Protein AF-A0A7S4D0L3-F1 (afdb_monomer_lite)

Sequence (117 aa):
CRHASVTFDAVLGLSLPIPYTKQGPVQLRDCMDLFTAEERLDNENSWHCDKCKEKTPTTKRINLFRLPECLIVHLKRFKYNAYGTITSKLETVVEFPVEGWDLRPWLPRAIARDYDR

InterPro domains:
  IPR001394 Peptidase C19, ubiquitin carboxyl-terminal hydrolase [PF00443] (43-98)
  IPR028889 Ubiquitin specific protease UPS, catalytic domain [PS50235] (1-117)
  IPR038765 Papain-like cysteine peptidase superfamily [SSF54001] (1-107)
  IPR050185 Ubiquitin carboxyl-terminal hydrolase [PTHR21646] (1-107)

pLDDT: mean 92.27, std 5.83, range [59.34, 97.62]

Foldseek 3Di:
DPDDDDDDDDDQAAAFEDDDDPDAAAEVVVRVCVQFDKDWQDDPRFDQDPVVRGGDTDIDGDFDEDDDPDHDYHYPQFDADPVRDTDGGHPHHYDYDPDDDQRLVRYDPVVSVVVPD

Organism: NCBI:txid73025

Structure (mmCIF, N/CA/C/O backbone):
data_AF-A0A7S4D0L3-F1
#
_entry.id   AF-A0A7S4D0L3-F1
#
loop_
_atom_site.group_PDB
_atom_site.id
_atom_site.type_symbol
_atom_site.label_atom_id
_atom_site.label_alt_id
_atom_site.label_comp_id
_atom_site.label_asym_id
_atom_site.label_entity_id
_atom_site.label_seq_id
_atom_site.pdbx_PDB_ins_code
_atom_site.Cartn_x
_atom_site.Cartn_y
_atom_site.Cartn_z
_atom_site.occupancy
_atom_site.B_iso_or_equiv
_atom_site.auth_seq_id
_atom_site.auth_comp_id
_atom_site.auth_asym_id
_atom_site.auth_atom_id
_atom_site.pdbx_PDB_model_num
ATOM 1 N N . CYS A 1 1 ? 15.265 2.613 -20.591 1.00 87.50 1 CYS A N 1
ATOM 2 C CA . CYS A 1 1 ? 14.689 1.845 -21.725 1.00 87.50 1 CYS A CA 1
ATOM 3 C C . CYS A 1 1 ? 13.145 1.747 -21.741 1.00 87.50 1 CYS A C 1
ATOM 5 O O . CYS A 1 1 ? 12.630 1.101 -22.646 1.00 87.50 1 CYS A O 1
ATOM 7 N N . ARG A 1 2 ? 12.391 2.355 -20.796 1.00 87.88 2 ARG A N 1
ATOM 8 C CA . ARG A 1 2 ? 10.910 2.239 -20.676 1.00 87.88 2 ARG A CA 1
ATOM 9 C C . ARG A 1 2 ? 10.372 0.800 -20.561 1.00 87.88 2 ARG A C 1
ATOM 11 O O . ARG A 1 2 ? 9.198 0.551 -20.811 1.00 87.88 2 ARG A O 1
ATOM 18 N N . HIS A 1 3 ? 11.225 -0.152 -20.200 1.00 91.38 3 HIS A N 1
ATOM 19 C CA . HIS A 1 3 ? 10.802 -1.520 -19.947 1.00 91.38 3 HIS A CA 1
ATOM 20 C C . HIS A 1 3 ? 10.066 -1.595 -18.608 1.00 91.38 3 HIS A C 1
ATOM 22 O O . HIS A 1 3 ? 10.579 -1.107 -17.606 1.00 91.38 3 HIS A O 1
ATOM 28 N N . ALA A 1 4 ? 8.892 -2.222 -18.606 1.00 91.62 4 ALA A N 1
ATOM 29 C CA . ALA A 1 4 ? 8.183 -2.599 -17.394 1.00 91.62 4 ALA A CA 1
ATOM 30 C C . ALA A 1 4 ? 8.385 -4.097 -17.139 1.00 91.62 4 ALA A C 1
ATOM 32 O O . ALA A 1 4 ? 8.207 -4.906 -18.052 1.00 91.62 4 ALA A O 1
ATOM 33 N N . SER A 1 5 ? 8.736 -4.441 -15.903 1.00 93.12 5 SER A N 1
ATOM 34 C CA . SER A 1 5 ? 8.691 -5.807 -15.387 1.00 93.12 5 SER A CA 1
ATOM 35 C C . SER A 1 5 ? 7.541 -5.883 -14.389 1.00 93.12 5 SER A C 1
ATOM 37 O O . SER A 1 5 ? 7.439 -5.033 -13.505 1.00 93.12 5 SER A O 1
ATOM 39 N N . VAL A 1 6 ? 6.644 -6.849 -14.576 1.00 92.69 6 VAL A N 1
ATOM 40 C CA . VAL A 1 6 ? 5.458 -7.038 -13.733 1.00 92.69 6 VAL A CA 1
ATOM 41 C C . VAL A 1 6 ? 5.572 -8.402 -13.076 1.00 92.69 6 VAL A C 1
ATOM 43 O O . VAL A 1 6 ? 5.718 -9.411 -13.764 1.00 92.69 6 VAL A O 1
ATOM 46 N N . THR A 1 7 ? 5.501 -8.426 -11.751 1.00 93.06 7 THR A N 1
ATOM 47 C CA . THR A 1 7 ? 5.560 -9.645 -10.946 1.00 93.06 7 THR A CA 1
ATOM 48 C C . THR A 1 7 ? 4.321 -9.755 -10.068 1.00 93.06 7 THR A C 1
ATOM 50 O O . THR A 1 7 ? 3.687 -8.754 -9.730 1.00 93.06 7 THR A O 1
ATOM 53 N N . PHE A 1 8 ? 3.971 -10.989 -9.713 1.00 93.19 8 PHE A N 1
ATOM 54 C CA . PHE A 1 8 ? 2.851 -11.298 -8.833 1.00 93.19 8 PHE A CA 1
ATOM 55 C C . PHE A 1 8 ? 3.377 -12.057 -7.624 1.00 93.19 8 PHE A C 1
ATOM 57 O O . PHE A 1 8 ? 4.131 -13.017 -7.783 1.00 93.19 8 PHE A O 1
ATOM 64 N N . ASP A 1 9 ? 2.976 -11.618 -6.435 1.00 89.31 9 ASP A N 1
ATOM 65 C CA . ASP A 1 9 ? 3.355 -12.232 -5.167 1.00 89.31 9 ASP A CA 1
ATOM 66 C C . ASP A 1 9 ? 2.095 -12.582 -4.370 1.00 89.31 9 ASP A C 1
ATOM 68 O O . ASP A 1 9 ? 1.166 -11.776 -4.257 1.00 89.31 9 ASP A O 1
ATOM 72 N N . ALA A 1 10 ? 2.060 -13.805 -3.847 1.00 88.88 10 ALA A N 1
ATOM 73 C CA . ALA A 1 10 ? 0.987 -14.299 -3.006 1.00 88.88 10 ALA A CA 1
ATOM 74 C C . ALA A 1 10 ? 1.352 -14.039 -1.542 1.00 88.88 10 ALA A C 1
ATOM 76 O O . ALA A 1 10 ? 2.033 -14.833 -0.895 1.00 88.88 10 ALA A O 1
ATOM 77 N N . VAL A 1 11 ? 0.876 -12.916 -1.011 1.00 84.62 11 VAL A N 1
ATOM 78 C CA . VAL A 1 11 ? 1.127 -12.525 0.379 1.00 84.62 11 VAL A CA 1
ATOM 79 C C . VAL A 1 11 ? -0.019 -12.953 1.295 1.00 84.62 11 VAL A C 1
ATOM 81 O O . VAL A 1 11 ? -1.189 -12.861 0.935 1.00 84.62 11 VAL A O 1
ATOM 84 N N . LEU A 1 12 ? 0.319 -13.383 2.515 1.00 83.44 12 LEU A N 1
ATOM 85 C CA . LEU A 1 12 ? -0.658 -13.765 3.548 1.00 83.44 12 LEU A CA 1
ATOM 86 C C . LEU A 1 12 ? -1.373 -12.560 4.184 1.00 83.44 12 LEU A C 1
ATOM 88 O O . LEU A 1 12 ? -2.407 -12.714 4.828 1.00 83.44 12 LEU A O 1
ATOM 92 N N . GLY A 1 13 ? -0.821 -11.357 4.028 1.00 92.06 13 GLY A N 1
ATOM 93 C CA . GLY A 1 13 ? -1.383 -10.136 4.587 1.00 92.06 13 GLY A CA 1
ATOM 94 C C . GLY A 1 13 ? -0.646 -8.890 4.114 1.00 92.06 13 GLY A C 1
ATOM 95 O O . GLY A 1 13 ? 0.467 -8.960 3.589 1.00 92.06 13 GLY A O 1
ATOM 96 N N . LEU A 1 14 ? -1.271 -7.733 4.311 1.00 95.31 14 LEU A N 1
ATOM 97 C CA . LEU A 1 14 ? -0.717 -6.439 3.927 1.00 95.31 14 LEU A CA 1
ATOM 98 C C . LEU A 1 14 ? -0.004 -5.807 5.113 1.00 95.31 14 LEU A C 1
ATOM 100 O O . LEU A 1 14 ? -0.591 -5.632 6.174 1.00 95.31 14 LEU A O 1
ATOM 104 N N . SER A 1 15 ? 1.257 -5.427 4.925 1.00 96.50 15 SER A N 1
ATOM 105 C CA . SER A 1 15 ? 2.011 -4.670 5.928 1.00 96.50 15 SER A CA 1
ATOM 106 C C . SER A 1 15 ? 2.091 -3.199 5.524 1.00 96.50 15 SER A C 1
ATOM 108 O O . SER A 1 15 ? 2.988 -2.802 4.772 1.00 96.50 15 SER A O 1
ATOM 110 N N . LEU A 1 16 ? 1.153 -2.398 6.026 1.00 96.81 16 LEU A N 1
ATOM 111 C CA . LEU A 1 16 ? 0.925 -1.023 5.598 1.00 96.81 16 LEU A CA 1
ATOM 112 C C . LEU A 1 16 ? 1.826 -0.026 6.345 1.00 96.81 16 LEU A C 1
ATOM 114 O O . LEU A 1 16 ? 1.929 -0.094 7.576 1.00 96.81 16 LEU A O 1
ATOM 118 N N . PRO A 1 17 ? 2.482 0.907 5.633 1.00 96.50 17 PRO A N 1
ATOM 119 C CA . PRO A 1 17 ? 3.136 2.051 6.252 1.00 96.50 17 PRO A CA 1
ATOM 120 C C . PRO A 1 17 ? 2.088 3.021 6.810 1.00 96.50 17 PRO A C 1
ATOM 122 O O . PRO A 1 17 ? 1.007 3.172 6.248 1.00 96.50 17 PRO A O 1
ATOM 125 N N . ILE A 1 18 ? 2.431 3.700 7.903 1.00 96.06 18 ILE A N 1
ATOM 126 C CA . ILE A 1 18 ? 1.586 4.743 8.491 1.00 96.06 18 ILE A CA 1
ATOM 127 C C . ILE A 1 18 ? 2.158 6.097 8.058 1.00 96.06 18 ILE A C 1
ATOM 129 O O . ILE A 1 18 ? 3.330 6.363 8.356 1.00 96.06 18 ILE A O 1
ATOM 133 N N . PRO A 1 19 ? 1.382 6.945 7.358 1.00 93.31 19 PRO A N 1
ATOM 134 C CA . PRO A 1 19 ? 1.820 8.284 6.990 1.00 93.31 19 PRO A CA 1
ATOM 135 C C . PRO A 1 19 ? 2.241 9.080 8.227 1.00 93.31 19 PRO A C 1
ATOM 137 O O . PRO A 1 19 ? 1.581 9.044 9.267 1.00 93.31 19 PRO A O 1
ATOM 140 N N . TYR A 1 20 ? 3.351 9.809 8.128 1.00 84.25 20 TYR A N 1
ATOM 141 C CA . TYR A 1 20 ? 3.773 10.693 9.207 1.00 84.25 20 TYR A CA 1
ATOM 142 C C . TYR A 1 20 ? 2.961 11.988 9.148 1.00 84.25 20 TYR A C 1
ATOM 144 O O . TYR A 1 20 ? 3.160 12.806 8.250 1.00 84.25 20 TYR A O 1
ATOM 152 N N . THR A 1 21 ? 2.075 12.194 10.119 1.00 79.19 21 THR A N 1
ATOM 153 C CA . THR A 1 21 ? 1.352 13.457 10.299 1.00 79.19 21 THR A CA 1
ATOM 154 C C . THR A 1 21 ? 1.762 14.083 11.628 1.00 79.19 21 THR A C 1
ATOM 156 O O . THR A 1 21 ? 2.010 13.392 12.618 1.00 79.19 21 THR A O 1
ATOM 159 N N . LYS A 1 22 ? 1.896 15.415 11.652 1.00 65.12 22 LYS A N 1
ATOM 160 C CA . LYS A 1 22 ? 2.211 16.156 12.885 1.00 65.12 22 LYS A CA 1
ATOM 161 C C . LYS A 1 22 ? 0.969 16.404 13.749 1.00 65.12 22 LYS A C 1
ATOM 163 O O . LYS A 1 22 ? 1.121 16.730 14.921 1.00 65.12 22 LYS A O 1
ATOM 168 N N . GLN A 1 23 ? -0.231 16.277 13.179 1.00 66.69 23 GLN A N 1
ATOM 169 C CA . GLN A 1 23 ? -1.510 16.627 13.797 1.00 66.69 23 GLN A CA 1
ATOM 170 C C . GLN A 1 23 ? -2.606 15.672 13.297 1.00 66.69 23 GLN A C 1
ATOM 172 O O . GLN A 1 23 ? -2.826 15.576 12.093 1.00 66.69 23 GLN A O 1
ATOM 177 N N . GLY A 1 24 ? -3.302 15.020 14.230 1.00 83.38 24 GLY A N 1
ATOM 178 C CA . GLY A 1 24 ? -4.555 14.303 13.979 1.00 83.38 24 GLY A CA 1
ATOM 179 C C . GLY A 1 24 ? -4.441 12.802 13.664 1.00 83.38 24 GLY A C 1
ATOM 180 O O . GLY A 1 24 ? -3.347 12.300 13.383 1.00 83.38 24 GLY A O 1
ATOM 181 N N . PRO A 1 25 ? -5.574 12.079 13.755 1.00 92.94 25 PRO A N 1
ATOM 182 C CA . PRO A 1 25 ? -5.681 10.693 13.307 1.00 92.94 25 PRO A CA 1
ATOM 183 C C . PRO A 1 25 ? -5.468 10.582 11.790 1.00 92.94 25 PRO A C 1
ATOM 185 O O . PRO A 1 25 ? -5.596 11.563 11.058 1.00 92.94 25 PRO A O 1
ATOM 188 N N . VAL A 1 26 ? -5.137 9.377 11.325 1.00 96.50 26 VAL A N 1
ATOM 189 C CA . VAL A 1 26 ? -5.049 9.036 9.895 1.00 96.50 26 VAL A CA 1
ATOM 190 C C . VAL A 1 26 ? -6.051 7.942 9.557 1.00 96.50 26 VAL A C 1
ATOM 192 O O . VAL A 1 26 ? -6.315 7.076 10.391 1.00 96.50 26 VAL A O 1
ATOM 195 N N . GLN A 1 27 ? -6.554 7.913 8.328 1.00 96.12 27 GLN A N 1
ATOM 196 C CA . GLN A 1 27 ? -7.434 6.837 7.890 1.00 96.12 27 GLN A CA 1
ATOM 197 C C . GLN A 1 27 ? -6.604 5.633 7.429 1.00 96.12 27 GLN A C 1
ATOM 199 O O . GLN A 1 27 ? -5.523 5.763 6.850 1.00 96.12 27 GLN A O 1
ATOM 204 N N . LEU A 1 28 ? -7.145 4.423 7.585 1.00 97.06 28 LEU A N 1
ATOM 205 C CA . LEU A 1 28 ? -6.581 3.207 6.988 1.00 97.06 28 LEU A CA 1
ATOM 206 C C . LEU A 1 28 ? -6.432 3.345 5.465 1.00 97.06 28 LEU A C 1
ATOM 208 O O . LEU A 1 28 ? -5.489 2.819 4.874 1.00 97.06 28 LEU A O 1
ATOM 212 N N . ARG A 1 29 ? -7.337 4.109 4.845 1.00 96.25 29 ARG A N 1
ATOM 213 C CA . ARG A 1 29 ? -7.263 4.498 3.437 1.00 96.25 29 ARG A CA 1
ATOM 214 C C . ARG A 1 29 ? -5.948 5.205 3.105 1.00 96.25 29 ARG A C 1
ATOM 216 O O . ARG A 1 29 ? -5.307 4.822 2.135 1.00 96.25 29 ARG A O 1
ATOM 223 N N . ASP A 1 30 ? -5.504 6.142 3.939 1.00 96.12 30 ASP A N 1
ATOM 224 C CA . ASP A 1 30 ? -4.252 6.874 3.716 1.00 96.12 30 ASP A CA 1
ATOM 225 C C . ASP A 1 30 ? -3.040 5.929 3.767 1.00 96.12 30 ASP A C 1
ATOM 227 O O . ASP A 1 30 ? -2.068 6.088 3.029 1.00 96.12 30 ASP A O 1
ATOM 231 N N . CYS A 1 31 ? -3.108 4.896 4.613 1.00 97.19 31 CYS A N 1
ATOM 232 C CA . CYS A 1 31 ? -2.077 3.863 4.698 1.00 97.19 31 CYS A CA 1
ATOM 233 C C . CYS A 1 31 ? -2.033 2.994 3.427 1.00 97.19 31 CYS A C 1
ATOM 235 O O . CYS A 1 31 ? -0.952 2.637 2.957 1.00 97.19 31 CYS A O 1
ATOM 237 N N . MET A 1 32 ? -3.195 2.666 2.853 1.00 97.31 32 MET A N 1
ATOM 238 C CA . MET A 1 32 ? -3.302 1.942 1.580 1.00 97.31 32 MET A CA 1
ATOM 239 C C . MET A 1 32 ? -2.844 2.784 0.386 1.00 97.31 32 MET A C 1
ATOM 241 O O . MET A 1 32 ? -2.138 2.284 -0.493 1.00 97.31 32 MET A O 1
ATOM 245 N N . ASP A 1 33 ? -3.201 4.065 0.368 1.00 96.19 33 ASP A N 1
ATOM 246 C CA . ASP A 1 33 ? -2.759 5.003 -0.661 1.00 96.19 33 ASP A CA 1
ATOM 247 C C . ASP A 1 33 ? -1.236 5.147 -0.629 1.00 96.19 33 ASP A C 1
ATOM 249 O O . ASP A 1 33 ? -0.589 5.047 -1.669 1.00 96.19 33 ASP A O 1
ATOM 253 N N . LEU A 1 34 ? -0.634 5.251 0.562 1.00 96.12 34 LEU A N 1
ATOM 254 C CA . LEU A 1 34 ? 0.821 5.258 0.708 1.00 96.12 34 LEU A CA 1
ATOM 255 C C . LEU A 1 34 ? 1.463 3.917 0.315 1.00 96.12 34 LEU A C 1
ATOM 257 O O . LEU A 1 34 ? 2.531 3.905 -0.290 1.00 96.12 34 LEU A O 1
ATOM 261 N N . PHE A 1 35 ? 0.832 2.785 0.639 1.00 96.00 35 PHE A N 1
ATOM 262 C CA . PHE A 1 35 ? 1.330 1.454 0.272 1.00 96.00 35 PHE A CA 1
ATOM 263 C C . PHE A 1 35 ? 1.365 1.226 -1.246 1.00 96.00 35 PHE A C 1
ATOM 265 O O . PHE A 1 35 ? 2.268 0.562 -1.752 1.00 96.00 35 PHE A O 1
ATOM 272 N N . THR A 1 36 ? 0.378 1.764 -1.962 1.00 95.69 36 THR A N 1
ATOM 273 C CA . THR A 1 36 ? 0.227 1.610 -3.417 1.00 95.69 36 THR A CA 1
ATOM 274 C C . THR A 1 36 ? 0.762 2.794 -4.219 1.00 95.69 36 THR A C 1
ATOM 276 O O . THR A 1 36 ? 0.675 2.798 -5.453 1.00 95.69 36 THR A O 1
ATOM 279 N N . ALA A 1 37 ? 1.325 3.791 -3.532 1.00 96.00 37 ALA A N 1
ATOM 280 C CA . ALA A 1 37 ? 1.952 4.942 -4.149 1.00 96.00 37 ALA A CA 1
ATOM 281 C C . ALA A 1 37 ? 3.126 4.516 -5.033 1.00 96.00 37 ALA A C 1
ATOM 283 O O . ALA A 1 37 ? 3.796 3.502 -4.819 1.00 96.00 37 ALA A O 1
ATOM 284 N N . GLU A 1 38 ? 3.367 5.322 -6.055 1.00 95.56 38 GLU A N 1
ATOM 285 C CA . GLU A 1 38 ? 4.530 5.169 -6.904 1.00 95.56 38 GLU A CA 1
ATOM 286 C C . GLU A 1 38 ? 5.793 5.581 -6.131 1.00 95.56 38 GLU A C 1
ATOM 288 O O . GLU A 1 38 ? 5.887 6.707 -5.642 1.00 95.56 38 GLU A O 1
ATOM 293 N N . GLU A 1 39 ? 6.765 4.676 -6.023 1.00 94.31 39 GLU A N 1
ATOM 294 C CA . GLU A 1 39 ? 8.060 4.938 -5.402 1.00 94.31 39 GLU A CA 1
ATOM 295 C C . GLU A 1 39 ? 9.160 5.017 -6.466 1.00 94.31 39 GLU A C 1
ATOM 297 O O . GLU A 1 39 ? 9.267 4.172 -7.361 1.00 94.31 39 GLU A O 1
ATOM 302 N N . ARG A 1 40 ? 10.006 6.044 -6.371 1.00 94.62 40 ARG A N 1
ATOM 303 C CA . ARG A 1 40 ? 11.193 6.180 -7.215 1.00 94.62 40 ARG A CA 1
ATOM 304 C C . ARG A 1 40 ? 12.379 5.518 -6.525 1.00 94.62 40 ARG A C 1
ATOM 306 O O . ARG A 1 40 ? 12.772 5.910 -5.432 1.00 94.62 40 ARG A O 1
ATOM 313 N N . LEU A 1 41 ? 12.960 4.538 -7.200 1.00 94.50 41 LEU A N 1
ATOM 314 C CA . LEU A 1 41 ? 14.173 3.842 -6.805 1.00 94.50 41 LEU A CA 1
ATOM 315 C C . LEU A 1 41 ? 15.358 4.467 -7.539 1.00 94.50 41 LEU A C 1
ATOM 317 O O . LEU A 1 41 ? 15.455 4.354 -8.763 1.00 94.50 41 LEU A O 1
ATOM 321 N N . ASP A 1 42 ? 16.245 5.137 -6.811 1.00 93.38 42 ASP A N 1
ATOM 322 C CA . ASP A 1 42 ? 17.434 5.789 -7.359 1.00 93.38 42 ASP A CA 1
ATOM 323 C C . ASP A 1 42 ? 18.681 5.561 -6.490 1.00 93.38 42 ASP A C 1
ATOM 325 O O . ASP A 1 42 ? 18.620 4.927 -5.434 1.00 93.38 42 ASP A O 1
ATOM 329 N N . ASN A 1 43 ? 19.835 6.034 -6.976 1.00 92.00 43 ASN A N 1
ATOM 330 C CA . ASN A 1 43 ? 21.132 5.911 -6.308 1.00 92.00 43 ASN A CA 1
ATOM 331 C C . ASN A 1 43 ? 21.405 4.454 -5.880 1.00 92.00 43 ASN A C 1
ATOM 333 O O . ASN A 1 43 ? 21.269 3.541 -6.700 1.00 92.00 43 ASN A O 1
ATOM 337 N N . GLU A 1 44 ? 21.724 4.225 -4.606 1.00 91.00 44 GLU A N 1
ATOM 338 C CA . GLU A 1 44 ? 21.970 2.896 -4.031 1.00 91.00 44 GLU A CA 1
ATOM 339 C C . GLU A 1 44 ? 20.770 1.941 -4.152 1.00 91.00 44 GLU A C 1
ATOM 341 O O . GLU A 1 44 ? 20.958 0.733 -4.325 1.00 91.00 44 GLU A O 1
ATOM 346 N N . ASN A 1 45 ? 19.546 2.481 -4.153 1.00 91.56 45 ASN A N 1
ATOM 347 C CA . ASN A 1 45 ? 18.295 1.724 -4.250 1.00 91.56 45 ASN A CA 1
ATOM 348 C C . ASN A 1 45 ? 17.876 1.424 -5.699 1.00 91.56 45 ASN A C 1
ATOM 350 O O . ASN A 1 45 ? 16.838 0.799 -5.909 1.00 91.56 45 ASN A O 1
ATOM 354 N N . SER A 1 46 ? 18.648 1.861 -6.702 1.00 93.69 46 SER A N 1
ATOM 355 C CA . SER A 1 46 ? 18.321 1.656 -8.120 1.00 93.69 46 SER A CA 1
ATOM 356 C C . SER A 1 46 ? 18.141 0.176 -8.469 1.00 93.69 46 SER A C 1
ATOM 358 O O . SER A 1 46 ? 18.938 -0.681 -8.078 1.00 93.69 46 SER A O 1
ATOM 360 N N . TRP A 1 47 ? 17.124 -0.111 -9.282 1.00 92.81 47 TRP A N 1
ATOM 361 C CA . TRP A 1 47 ? 16.817 -1.460 -9.753 1.00 92.81 47 TRP A CA 1
ATOM 362 C C . TRP A 1 47 ? 17.720 -1.875 -10.923 1.00 92.81 47 TRP A C 1
ATOM 364 O O . TRP A 1 47 ? 18.044 -1.064 -11.793 1.00 92.81 47 TRP A O 1
ATOM 374 N N . HIS A 1 48 ? 18.103 -3.154 -10.968 1.00 93.38 48 HIS A N 1
ATOM 375 C CA . HIS A 1 48 ? 18.865 -3.719 -12.080 1.00 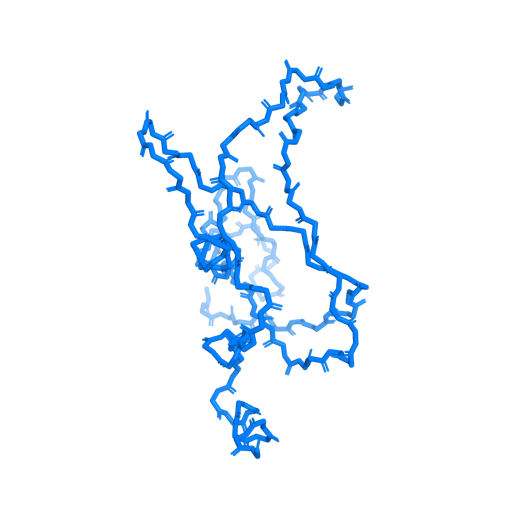93.38 48 HIS A CA 1
ATOM 376 C C . HIS A 1 48 ? 17.939 -4.057 -13.255 1.00 93.38 48 HIS A C 1
ATOM 378 O O . HIS A 1 48 ? 17.123 -4.974 -13.185 1.00 93.38 48 HIS A O 1
ATOM 384 N N . CYS A 1 49 ? 18.062 -3.326 -14.360 1.00 93.69 49 CYS A N 1
ATOM 385 C CA . CYS A 1 49 ? 17.206 -3.527 -15.521 1.00 93.69 49 CYS A CA 1
ATOM 386 C C . CYS A 1 49 ? 17.661 -4.729 -16.362 1.00 93.69 49 CYS A C 1
ATOM 388 O O . CYS A 1 49 ? 18.743 -4.707 -16.944 1.00 93.69 49 CYS A O 1
ATOM 390 N N . ASP A 1 50 ? 16.793 -5.724 -16.559 1.00 91.44 50 ASP A N 1
ATOM 391 C CA . ASP A 1 50 ? 17.115 -6.915 -17.360 1.00 91.44 50 ASP A CA 1
ATOM 392 C C . ASP A 1 50 ? 17.355 -6.639 -18.848 1.00 91.44 50 ASP A C 1
ATOM 394 O O . ASP A 1 50 ? 17.971 -7.465 -19.523 1.00 91.44 50 ASP A O 1
ATOM 398 N N . LYS A 1 51 ? 16.896 -5.494 -19.372 1.00 93.50 51 LYS A N 1
ATOM 399 C CA . LYS A 1 51 ? 17.164 -5.078 -20.758 1.00 93.50 51 LYS A CA 1
ATOM 400 C C . LYS A 1 51 ? 18.455 -4.281 -20.909 1.00 93.50 51 LYS A C 1
ATOM 402 O O . LYS A 1 51 ? 19.173 -4.513 -21.872 1.00 93.50 51 LYS A O 1
ATOM 407 N N . CYS A 1 52 ? 18.737 -3.353 -19.992 1.00 93.00 52 CYS A N 1
ATOM 408 C CA . CYS A 1 52 ? 19.964 -2.550 -20.048 1.00 93.00 52 CYS A CA 1
ATOM 409 C C . CYS A 1 52 ? 21.176 -3.276 -19.448 1.00 93.00 52 CYS A C 1
ATOM 411 O O . CYS A 1 52 ? 22.300 -2.921 -19.768 1.00 93.00 52 CYS A O 1
ATOM 413 N N . LYS A 1 53 ? 20.942 -4.294 -18.606 1.00 94.38 53 LYS A N 1
ATOM 414 C CA . LYS A 1 53 ? 21.966 -5.026 -17.843 1.00 94.38 53 LYS A CA 1
ATOM 415 C C . LYS A 1 53 ? 22.793 -4.124 -16.914 1.00 94.38 53 LYS A C 1
ATOM 417 O O . LYS A 1 53 ? 23.983 -4.341 -16.726 1.00 94.38 53 LYS A O 1
ATOM 422 N N . GLU A 1 54 ? 22.148 -3.114 -16.332 1.00 94.25 54 GLU A N 1
ATOM 423 C CA . GLU A 1 54 ? 22.765 -2.157 -15.407 1.00 94.25 54 GLU A CA 1
ATOM 424 C C . GLU A 1 54 ? 21.745 -1.649 -14.370 1.00 94.25 54 GLU A C 1
ATOM 426 O O . GLU A 1 54 ? 20.529 -1.803 -14.549 1.00 94.25 54 GLU A O 1
ATOM 431 N N . LYS A 1 55 ? 22.228 -1.032 -13.281 1.00 93.94 55 LYS A N 1
ATOM 432 C CA . LYS A 1 55 ? 21.371 -0.342 -12.305 1.00 93.94 55 LYS A CA 1
ATOM 433 C C . LYS A 1 55 ? 20.863 0.968 -12.901 1.00 93.94 55 LYS A C 1
ATOM 435 O O . LYS A 1 55 ? 21.653 1.850 -13.221 1.00 93.94 55 LYS A O 1
ATOM 440 N N . THR A 1 56 ? 19.547 1.116 -12.995 1.00 92.69 56 THR A N 1
ATOM 441 C CA . THR A 1 56 ? 18.917 2.321 -13.542 1.00 92.69 56 THR A CA 1
ATOM 442 C C . THR A 1 56 ? 17.892 2.894 -12.571 1.00 92.69 56 THR A C 1
ATOM 444 O O . THR A 1 56 ? 17.129 2.117 -11.981 1.00 92.69 56 THR A O 1
ATOM 447 N N . PRO A 1 57 ? 17.785 4.231 -12.454 1.00 93.50 57 PRO A N 1
ATOM 448 C CA . PRO A 1 57 ? 16.672 4.855 -11.756 1.00 93.50 57 PRO A CA 1
ATOM 449 C C . PRO A 1 57 ? 15.348 4.339 -12.319 1.00 93.50 57 PRO A C 1
ATOM 451 O O . PRO A 1 57 ? 15.127 4.372 -13.532 1.00 93.50 57 PRO A O 1
ATOM 454 N N . THR A 1 58 ? 14.496 3.809 -11.450 1.00 94.56 58 THR A N 1
ATOM 455 C CA . THR A 1 58 ? 13.291 3.077 -11.845 1.00 94.56 58 THR A CA 1
ATOM 456 C C . THR A 1 58 ? 12.126 3.482 -10.964 1.00 94.56 58 THR A C 1
ATOM 458 O O . THR A 1 58 ? 12.286 3.779 -9.786 1.00 94.56 58 THR A O 1
ATOM 461 N N . THR A 1 59 ? 10.939 3.469 -11.542 1.00 95.38 59 THR A N 1
ATOM 462 C CA . THR A 1 59 ? 9.690 3.621 -10.814 1.00 95.38 59 THR A CA 1
ATOM 463 C C . THR A 1 59 ? 9.160 2.241 -10.430 1.00 95.38 59 THR A C 1
ATOM 465 O O . THR A 1 59 ? 9.027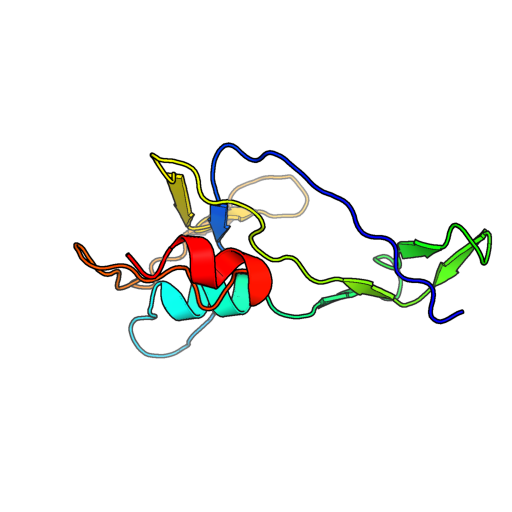 1.376 -11.298 1.00 95.38 59 THR A O 1
ATOM 468 N N . LYS A 1 60 ? 8.797 2.046 -9.162 1.00 94.69 60 LYS A N 1
ATOM 469 C CA . LYS A 1 60 ? 8.110 0.851 -8.667 1.00 94.69 60 LYS A CA 1
ATOM 470 C C . LYS A 1 60 ? 6.740 1.227 -8.110 1.00 94.69 60 LYS A C 1
ATOM 472 O O . LYS A 1 60 ? 6.552 2.287 -7.527 1.00 94.69 60 LYS A O 1
ATOM 477 N N . ARG A 1 61 ? 5.769 0.338 -8.298 1.00 94.38 61 ARG A N 1
ATOM 478 C CA . ARG A 1 61 ? 4.427 0.468 -7.736 1.00 94.38 61 ARG A CA 1
ATOM 479 C C . ARG A 1 61 ? 3.909 -0.903 -7.336 1.00 94.38 61 ARG A C 1
ATOM 481 O O . ARG A 1 61 ? 4.133 -1.877 -8.050 1.00 94.38 61 ARG A O 1
ATOM 488 N N . ILE A 1 62 ? 3.196 -0.956 -6.220 1.00 93.62 62 ILE A N 1
ATOM 489 C CA . ILE A 1 62 ? 2.499 -2.151 -5.745 1.00 93.62 62 ILE A CA 1
ATOM 490 C C . ILE A 1 62 ? 0.999 -1.895 -5.881 1.00 93.62 62 ILE A C 1
ATOM 492 O O . ILE A 1 62 ? 0.525 -0.805 -5.584 1.00 93.62 62 ILE A O 1
ATOM 496 N N . ASN A 1 63 ? 0.249 -2.890 -6.344 1.00 92.31 63 ASN A N 1
ATOM 497 C CA . ASN A 1 63 ? -1.212 -2.862 -6.343 1.00 92.31 63 ASN A CA 1
ATOM 498 C C . ASN A 1 63 ? -1.732 -4.217 -5.867 1.00 92.31 63 ASN A C 1
ATOM 500 O O . ASN A 1 63 ? -1.025 -5.224 -5.950 1.00 92.31 63 ASN A O 1
ATOM 504 N N . LEU A 1 64 ? -2.979 -4.245 -5.403 1.00 93.94 64 LEU A N 1
ATOM 505 C CA . LEU A 1 64 ? -3.664 -5.508 -5.168 1.00 93.94 64 LEU A CA 1
ATOM 506 C C . LEU A 1 64 ? -4.032 -6.117 -6.519 1.00 93.94 64 LEU A C 1
ATOM 508 O O . LEU A 1 64 ? -4.360 -5.393 -7.452 1.00 93.94 64 LEU A O 1
ATOM 512 N N . PHE A 1 65 ? -3.993 -7.441 -6.633 1.00 92.94 65 PHE A N 1
ATOM 513 C CA . PHE A 1 65 ? -4.427 -8.126 -7.854 1.00 92.94 65 PHE A CA 1
ATOM 514 C C . PHE A 1 65 ? -5.649 -9.005 -7.617 1.00 92.94 65 PHE A C 1
ATOM 516 O O . PHE A 1 65 ? -6.567 -8.995 -8.422 1.00 92.94 65 PHE A O 1
ATOM 523 N N . ARG A 1 66 ? -5.695 -9.729 -6.499 1.00 90.94 66 ARG A N 1
ATOM 524 C CA . ARG A 1 66 ? -6.839 -10.546 -6.090 1.00 90.94 66 ARG A CA 1
ATOM 525 C C . ARG A 1 66 ? -7.014 -10.432 -4.584 1.00 90.94 66 ARG A C 1
ATOM 527 O O . ARG A 1 66 ? -6.018 -10.394 -3.864 1.00 90.94 66 ARG A O 1
ATOM 534 N N . LEU A 1 67 ? -8.260 -10.374 -4.123 1.00 91.56 67 LEU A N 1
ATOM 535 C CA . LEU A 1 67 ? -8.571 -10.307 -2.697 1.00 91.56 67 LEU A CA 1
ATOM 536 C C . LEU A 1 67 ? -8.788 -11.717 -2.125 1.00 91.56 67 LEU A C 1
ATOM 538 O O . LEU A 1 67 ? -9.488 -12.512 -2.764 1.00 91.56 67 LEU A O 1
ATOM 542 N N . PRO A 1 68 ? -8.202 -12.039 -0.958 1.00 91.69 68 PRO A N 1
ATOM 543 C CA . PRO A 1 68 ? -8.525 -13.258 -0.224 1.00 91.69 68 PRO A CA 1
ATOM 544 C C . PRO A 1 68 ? -9.894 -13.133 0.462 1.00 91.69 68 PRO A C 1
ATOM 546 O O . PRO A 1 68 ? -10.380 -12.026 0.682 1.00 91.69 68 PRO A O 1
ATOM 549 N N . GLU A 1 69 ? -10.484 -14.263 0.858 1.00 90.44 69 GLU A N 1
ATOM 550 C CA . GLU A 1 69 ? -11.706 -14.276 1.684 1.00 90.44 69 GLU A CA 1
ATOM 551 C C . GLU A 1 69 ? -11.464 -13.649 3.066 1.00 90.44 69 GLU A C 1
ATOM 553 O O . GLU A 1 69 ? -12.310 -12.926 3.584 1.00 90.44 69 GLU A O 1
ATOM 558 N N . CYS A 1 70 ? -10.270 -13.869 3.628 1.00 92.44 70 CYS A N 1
ATOM 559 C CA . CYS A 1 70 ? -9.817 -13.272 4.880 1.00 92.44 70 CYS A CA 1
ATOM 560 C C . CYS A 1 70 ? -8.552 -12.447 4.625 1.00 92.44 70 CYS A C 1
ATOM 562 O O . CYS A 1 70 ? -7.500 -13.001 4.301 1.00 92.44 70 CYS A O 1
ATOM 564 N N . LEU A 1 71 ? -8.638 -11.125 4.790 1.00 93.31 71 LEU A N 1
ATOM 565 C CA . LEU A 1 71 ? -7.501 -10.219 4.637 1.00 93.31 71 LEU A CA 1
ATOM 566 C C . LEU A 1 71 ? -6.901 -9.857 5.999 1.00 93.31 71 LEU A C 1
ATOM 568 O O . LEU A 1 71 ? -7.562 -9.246 6.835 1.00 93.31 71 LEU A O 1
ATOM 572 N N . ILE A 1 72 ? -5.621 -10.175 6.197 1.00 95.88 72 ILE A N 1
ATOM 573 C CA . ILE A 1 72 ? -4.865 -9.744 7.377 1.00 95.88 72 ILE A CA 1
ATOM 574 C C . ILE A 1 72 ? -4.172 -8.418 7.065 1.00 95.88 72 ILE A C 1
ATOM 576 O O . ILE A 1 72 ? -3.422 -8.313 6.092 1.00 95.88 72 ILE A O 1
ATOM 580 N N . VAL A 1 73 ? -4.386 -7.415 7.917 1.00 96.69 73 VAL A N 1
ATOM 581 C CA . VAL A 1 73 ? -3.732 -6.106 7.817 1.00 96.69 73 VAL A CA 1
ATOM 582 C C . VAL A 1 73 ? -2.844 -5.876 9.033 1.00 96.69 73 VAL A C 1
ATOM 584 O O . VAL A 1 73 ? -3.293 -5.887 10.175 1.00 96.69 73 VAL A O 1
ATOM 587 N N . HIS A 1 74 ? -1.567 -5.630 8.773 1.00 97.44 74 HIS A N 1
ATOM 588 C CA . HIS A 1 74 ? -0.554 -5.272 9.751 1.00 97.44 74 HIS A CA 1
ATOM 589 C C . HIS A 1 74 ? -0.151 -3.807 9.553 1.00 97.44 74 HIS A C 1
ATOM 591 O O . HIS A 1 74 ? 0.242 -3.398 8.463 1.00 97.44 74 HIS A O 1
ATOM 597 N N . LEU A 1 75 ? -0.208 -3.012 10.622 1.00 97.62 75 LEU A N 1
ATOM 598 C CA . LEU A 1 75 ? 0.274 -1.631 10.622 1.00 97.62 75 LEU A CA 1
ATOM 599 C C . LEU A 1 75 ? 1.743 -1.588 11.054 1.00 97.62 75 LEU A C 1
ATOM 601 O O . LEU A 1 75 ? 2.065 -1.963 12.183 1.00 97.62 75 LEU A O 1
ATOM 605 N N . LYS A 1 76 ? 2.628 -1.071 10.195 1.00 96.3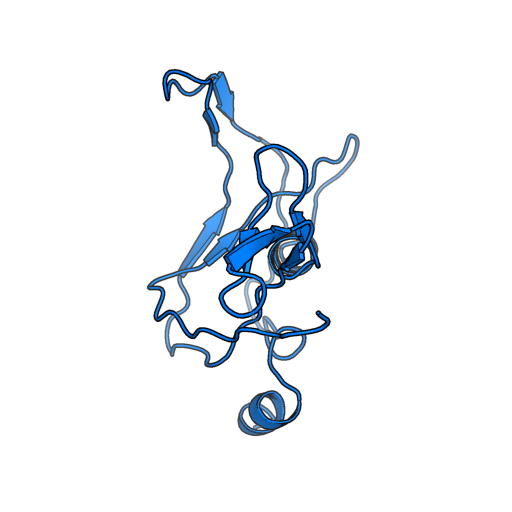1 76 LYS A N 1
ATOM 606 C CA . LYS A 1 76 ? 4.072 -0.950 10.458 1.00 96.31 76 LYS A CA 1
ATOM 607 C C . LYS A 1 76 ? 4.368 0.145 11.492 1.00 96.31 76 LYS A C 1
ATOM 609 O O . LYS A 1 76 ? 4.836 1.230 11.155 1.00 96.31 76 LYS A O 1
ATOM 614 N N . ARG A 1 77 ? 4.085 -0.134 12.768 1.00 95.62 77 ARG A N 1
ATOM 615 C CA . ARG A 1 77 ? 4.250 0.825 13.876 1.00 95.62 77 ARG A CA 1
ATOM 616 C C . ARG A 1 77 ? 5.675 0.919 14.409 1.00 95.62 77 ARG A C 1
ATOM 618 O O . ARG A 1 77 ? 6.006 1.919 15.033 1.00 95.62 77 ARG A O 1
ATOM 625 N N . PHE A 1 78 ? 6.512 -0.089 14.201 1.00 95.25 78 PHE A N 1
ATOM 626 C CA . PHE A 1 78 ? 7.844 -0.134 14.801 1.00 95.25 78 PHE A CA 1
ATOM 627 C C . PHE A 1 78 ? 8.904 0.406 13.847 1.00 95.25 78 PHE A C 1
ATOM 629 O O . PHE A 1 78 ? 8.990 -0.013 12.692 1.00 95.25 78 PHE A O 1
ATOM 636 N N . LYS A 1 79 ? 9.721 1.335 14.345 1.00 92.44 79 LYS A N 1
ATOM 637 C CA . LYS A 1 79 ? 10.926 1.801 13.657 1.00 92.44 79 LYS A CA 1
ATOM 638 C C . LYS A 1 79 ? 12.127 1.018 14.159 1.00 92.44 79 LYS A C 1
ATOM 640 O O . LYS A 1 79 ? 12.251 0.784 15.359 1.00 92.44 79 LYS A O 1
ATOM 645 N N . TYR A 1 80 ? 13.022 0.681 13.241 1.00 93.38 80 TYR A N 1
ATOM 646 C CA . TYR A 1 80 ? 14.243 -0.065 13.518 1.00 93.38 80 TYR A CA 1
ATOM 647 C C . TYR A 1 80 ? 15.460 0.779 13.134 1.00 93.38 80 TYR A C 1
ATOM 649 O O . TYR A 1 80 ? 15.405 1.539 12.167 1.00 93.38 80 TYR A O 1
ATOM 657 N N . ASN A 1 81 ? 16.547 0.679 13.901 1.00 93.44 81 ASN A N 1
ATOM 658 C CA . ASN A 1 81 ? 17.843 1.232 13.497 1.00 93.44 81 ASN A CA 1
ATOM 659 C C . ASN A 1 81 ? 18.563 0.291 12.510 1.00 93.44 81 ASN A C 1
ATOM 661 O O . ASN A 1 81 ? 18.079 -0.798 12.201 1.00 93.44 81 ASN A O 1
ATOM 665 N N . ALA A 1 82 ? 19.753 0.691 12.054 1.00 91.38 82 ALA A N 1
ATOM 666 C CA . ALA A 1 82 ? 20.582 -0.109 11.146 1.00 91.38 82 ALA A CA 1
ATOM 667 C C . ALA A 1 82 ? 20.995 -1.485 11.715 1.00 91.38 82 ALA A C 1
ATOM 669 O O . ALA A 1 82 ? 21.323 -2.385 10.950 1.00 91.38 82 ALA A O 1
ATOM 670 N N . TYR A 1 83 ? 20.947 -1.662 13.039 1.00 93.69 83 TYR A N 1
ATOM 671 C CA . TYR A 1 83 ? 21.269 -2.914 13.732 1.00 93.69 83 TYR A CA 1
ATOM 672 C C . TYR A 1 83 ? 20.027 -3.778 14.015 1.00 93.69 83 TYR A C 1
ATOM 674 O O . TYR A 1 83 ? 20.113 -4.763 14.742 1.00 93.69 83 TYR A O 1
ATOM 682 N N . GLY A 1 84 ? 18.854 -3.403 13.488 1.00 90.94 84 GLY A N 1
ATOM 683 C CA . GLY A 1 84 ? 17.604 -4.143 13.683 1.00 90.94 84 GLY A CA 1
ATOM 684 C C . GLY A 1 84 ? 16.986 -3.996 15.078 1.00 90.94 84 GLY A C 1
ATOM 685 O O . GLY A 1 84 ? 16.073 -4.738 15.427 1.00 90.94 84 GLY A O 1
ATOM 686 N N . THR A 1 85 ? 17.444 -3.043 15.892 1.00 94.50 85 THR A N 1
ATOM 687 C CA . THR A 1 85 ? 16.852 -2.759 17.207 1.00 94.50 85 THR A CA 1
ATOM 688 C C . THR A 1 85 ? 15.675 -1.799 17.064 1.00 94.50 85 THR A C 1
ATOM 690 O O . THR A 1 85 ? 15.784 -0.789 16.363 1.00 94.50 85 THR A O 1
ATOM 693 N N . ILE A 1 86 ? 14.565 -2.085 17.753 1.00 93.25 86 ILE A N 1
ATOM 694 C CA . ILE A 1 86 ? 13.407 -1.183 17.811 1.00 93.25 86 ILE A CA 1
ATOM 695 C C . ILE A 1 86 ? 13.827 0.117 18.499 1.00 93.25 86 ILE A C 1
ATOM 697 O O . ILE A 1 86 ? 14.312 0.100 19.627 1.00 93.25 86 ILE A O 1
ATOM 701 N N . THR A 1 87 ? 13.620 1.247 17.829 1.00 94.88 87 THR A N 1
ATOM 702 C CA . THR A 1 87 ? 13.947 2.577 18.365 1.00 94.88 87 THR A CA 1
ATOM 703 C C . THR A 1 87 ? 12.727 3.325 18.875 1.00 94.88 87 THR A C 1
ATOM 705 O O . THR A 1 87 ? 12.841 4.145 19.778 1.00 94.88 87 THR A O 1
ATOM 708 N N . SER A 1 88 ? 11.554 3.085 18.285 1.00 93.31 88 SER A N 1
ATOM 709 C CA . SER A 1 88 ? 10.302 3.736 18.681 1.00 93.31 88 SER A CA 1
ATOM 710 C C . SER A 1 88 ? 9.080 3.013 18.111 1.00 93.31 88 SER A C 1
ATOM 712 O O . SER A 1 88 ? 9.178 2.277 17.122 1.00 93.31 88 SER A O 1
ATOM 714 N N . LYS A 1 89 ? 7.920 3.263 18.729 1.00 93.81 89 LYS A N 1
ATOM 715 C CA . LYS A 1 89 ? 6.595 2.840 18.266 1.00 93.81 89 LYS A CA 1
ATOM 716 C C . LYS A 1 89 ? 5.792 4.064 17.821 1.00 93.81 89 LYS A C 1
ATOM 718 O O . LYS A 1 89 ? 5.765 5.084 18.503 1.00 93.81 89 LYS A O 1
ATOM 723 N N . LEU A 1 90 ? 5.148 3.964 16.663 1.00 93.38 90 LEU A N 1
ATOM 724 C CA . LEU A 1 90 ? 4.200 4.952 16.168 1.00 93.38 90 LEU A CA 1
ATOM 725 C C . LEU A 1 90 ? 2.873 4.789 16.914 1.00 93.38 90 LEU A C 1
ATOM 727 O O . LEU A 1 90 ? 2.165 3.794 16.728 1.00 93.38 90 LEU A O 1
ATOM 731 N N . GLU A 1 91 ? 2.538 5.793 17.720 1.00 92.75 91 GLU A N 1
ATOM 732 C CA . GLU A 1 91 ? 1.278 5.884 18.476 1.00 92.75 91 GLU A CA 1
ATOM 733 C C . GLU A 1 91 ? 0.172 6.638 17.714 1.00 92.75 91 GLU A C 1
ATOM 735 O O . GLU A 1 91 ? -0.893 6.896 18.264 1.00 92.75 91 GLU A O 1
ATOM 740 N N . THR A 1 92 ? 0.394 6.982 16.439 1.00 93.69 92 THR A N 1
ATOM 741 C CA . THR A 1 92 ? -0.619 7.624 15.590 1.00 93.69 92 THR A CA 1
ATOM 742 C C . THR A 1 92 ? -1.901 6.793 15.573 1.00 93.69 92 THR A C 1
ATOM 744 O O . THR A 1 92 ? -1.870 5.584 15.294 1.00 93.69 92 THR A O 1
ATOM 747 N N . VAL A 1 93 ? -3.027 7.442 15.872 1.00 95.12 93 VAL A N 1
ATOM 748 C CA . VAL A 1 93 ? -4.354 6.834 15.767 1.00 95.12 93 VAL A CA 1
ATOM 749 C C . VAL A 1 93 ? -4.633 6.567 14.294 1.00 95.12 93 VAL A C 1
ATOM 751 O O . VAL A 1 93 ? -4.515 7.471 13.470 1.00 95.12 93 VAL A O 1
ATOM 754 N N . VAL A 1 94 ? -4.960 5.316 13.977 1.00 96.75 94 VAL A N 1
ATOM 755 C CA . VAL A 1 94 ? -5.377 4.910 12.634 1.00 96.75 94 VAL A CA 1
ATOM 756 C C . VAL A 1 94 ? -6.846 4.539 12.728 1.00 96.75 94 VAL A C 1
ATOM 758 O O . VAL A 1 94 ? -7.174 3.546 13.376 1.00 96.75 94 VAL A O 1
ATOM 761 N N . GLU A 1 95 ? -7.714 5.339 12.126 1.00 97.00 95 GLU A N 1
ATOM 762 C CA . GLU A 1 95 ? -9.137 5.038 12.030 1.00 97.00 95 GLU A CA 1
ATOM 763 C C . GLU A 1 95 ? -9.371 4.081 10.867 1.00 97.00 95 GLU A C 1
ATOM 765 O O . GLU A 1 95 ? -8.856 4.261 9.761 1.00 97.00 95 GLU A O 1
ATOM 770 N N . PHE A 1 96 ? -10.155 3.041 11.109 1.00 97.19 96 PHE A N 1
ATOM 771 C CA . PHE A 1 96 ? -10.474 2.037 10.109 1.00 97.19 96 PHE A CA 1
ATOM 772 C C . PHE A 1 96 ? -11.973 1.735 10.130 1.00 97.19 96 PHE A C 1
ATOM 774 O O . PHE A 1 96 ? -12.595 1.783 11.194 1.00 97.19 96 PHE A O 1
ATOM 781 N N . PRO A 1 97 ? -12.566 1.424 8.967 1.00 96.00 97 PRO A N 1
ATOM 782 C CA . PRO A 1 97 ? -13.938 0.947 8.914 1.00 96.00 97 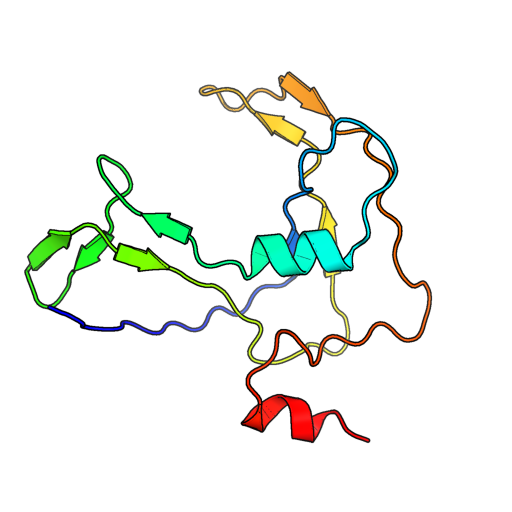PRO A CA 1
ATOM 783 C C . PRO A 1 97 ? -14.045 -0.408 9.621 1.00 96.00 97 PRO A C 1
ATOM 785 O O . PRO A 1 97 ? -13.257 -1.315 9.360 1.00 96.00 97 PRO A O 1
ATOM 788 N N . VAL A 1 98 ? -15.031 -0.546 10.506 1.00 95.31 98 VAL A N 1
ATOM 789 C CA . VAL A 1 98 ? -15.368 -1.840 11.126 1.00 95.31 98 VAL A CA 1
ATOM 790 C C . VAL A 1 98 ? -16.142 -2.719 10.139 1.00 95.31 98 VAL A C 1
ATOM 792 O O . VAL A 1 98 ? -15.959 -3.931 10.113 1.00 95.31 98 VAL A O 1
ATOM 795 N N . GLU A 1 99 ? -16.952 -2.097 9.281 1.00 94.75 99 GLU A N 1
ATOM 796 C CA . GLU A 1 99 ? -17.747 -2.746 8.239 1.00 94.75 99 GLU A CA 1
ATOM 797 C C . GLU A 1 99 ? -17.644 -1.964 6.923 1.00 94.75 99 GLU A C 1
ATOM 799 O O . GLU A 1 99 ? -17.340 -0.769 6.918 1.00 94.75 99 GLU A O 1
ATOM 804 N N . GLY A 1 100 ? -17.908 -2.634 5.796 1.00 91.88 100 GLY A N 1
ATOM 805 C CA . GLY A 1 100 ? -18.015 -1.974 4.491 1.00 91.88 100 GLY A CA 1
ATOM 806 C C . GLY A 1 100 ? -16.703 -1.397 3.950 1.00 91.88 100 GLY A C 1
ATOM 807 O O . GLY A 1 100 ? -16.719 -0.376 3.260 1.00 91.88 100 GLY A O 1
ATOM 808 N N . TRP A 1 101 ? -15.554 -2.012 4.256 1.00 93.88 101 TRP A N 1
ATOM 809 C CA . TRP A 1 101 ? -14.278 -1.559 3.704 1.00 93.88 101 TRP A CA 1
ATOM 810 C C . TRP A 1 101 ? -14.158 -1.884 2.210 1.00 93.88 101 TRP A C 1
ATOM 812 O O . TRP A 1 101 ? -13.934 -3.029 1.823 1.00 93.88 101 TRP A O 1
ATOM 822 N N . ASP A 1 102 ? -14.269 -0.859 1.367 1.00 93.62 102 ASP A N 1
ATOM 823 C CA . ASP A 1 102 ? -14.112 -1.004 -0.077 1.00 93.62 102 ASP A CA 1
ATOM 824 C C . ASP A 1 102 ? -12.633 -1.008 -0.503 1.00 93.62 102 ASP A C 1
ATOM 826 O O . ASP A 1 102 ? -11.940 0.010 -0.424 1.00 93.62 102 ASP A O 1
ATOM 830 N N . LEU A 1 103 ? -12.162 -2.160 -0.989 1.00 93.69 103 LEU A N 1
ATOM 831 C CA . LEU A 1 103 ? -10.799 -2.375 -1.489 1.00 93.69 103 LEU A CA 1
ATOM 832 C C . LEU A 1 103 ? -10.657 -2.200 -3.009 1.00 93.69 103 LEU A C 1
ATOM 834 O O . LEU A 1 103 ? -9.532 -2.168 -3.519 1.00 93.69 103 LEU A O 1
ATOM 838 N N . ARG A 1 104 ? -11.768 -2.049 -3.743 1.00 94.19 104 ARG A N 1
ATOM 839 C CA . ARG A 1 104 ? -11.772 -1.875 -5.206 1.00 94.19 104 ARG A CA 1
ATOM 840 C C . ARG A 1 104 ? -10.897 -0.721 -5.707 1.00 94.19 104 ARG A C 1
ATOM 842 O O . ARG A 1 104 ? -10.310 -0.895 -6.777 1.00 94.19 104 ARG A O 1
ATOM 849 N N . PRO A 1 105 ? -10.721 0.410 -4.985 1.00 94.75 105 PRO A N 1
ATOM 850 C CA . PRO A 1 105 ? -9.846 1.492 -5.440 1.00 94.75 105 PRO A CA 1
ATOM 851 C C . PRO A 1 105 ? -8.389 1.080 -5.707 1.00 94.75 105 PRO A C 1
ATOM 853 O O . PRO A 1 105 ? -7.721 1.724 -6.514 1.00 94.75 105 PRO A O 1
ATOM 856 N N . TRP A 1 106 ? -7.904 0.008 -5.068 1.00 95.12 106 TRP A N 1
ATOM 857 C CA . TRP A 1 106 ? -6.523 -0.479 -5.202 1.00 95.12 106 TRP A CA 1
ATOM 858 C C . TRP A 1 106 ? -6.386 -1.735 -6.075 1.00 95.12 106 TRP A C 1
ATOM 860 O O . TRP A 1 106 ? -5.293 -2.300 -6.168 1.00 95.12 106 TRP A O 1
ATOM 870 N N . LEU A 1 107 ? -7.473 -2.162 -6.727 1.00 94.12 107 LEU A N 1
ATOM 871 C CA . LEU A 1 107 ? -7.487 -3.241 -7.716 1.00 94.12 107 LEU A CA 1
ATOM 872 C C . LEU A 1 107 ? -7.415 -2.687 -9.153 1.00 94.12 107 LEU A C 1
ATOM 874 O O . LEU A 1 107 ? -7.890 -1.582 -9.433 1.00 94.12 107 LEU A O 1
ATOM 878 N N . PRO A 1 108 ? -6.893 -3.464 -10.121 1.00 91.75 108 PRO A N 1
ATOM 879 C CA . PRO A 1 108 ? -7.066 -3.175 -11.535 1.00 91.75 108 PRO A CA 1
ATOM 880 C C . PRO A 1 108 ? -8.548 -3.053 -11.885 1.00 91.75 108 PRO A C 1
ATOM 882 O O . PRO A 1 108 ? -9.356 -3.883 -11.477 1.00 91.75 108 PRO A O 1
ATOM 885 N N . ARG A 1 109 ? -8.904 -2.072 -12.723 1.00 89.19 109 ARG A N 1
ATOM 886 C CA . ARG A 1 109 ? -10.304 -1.821 -13.124 1.00 89.19 109 ARG A CA 1
ATOM 88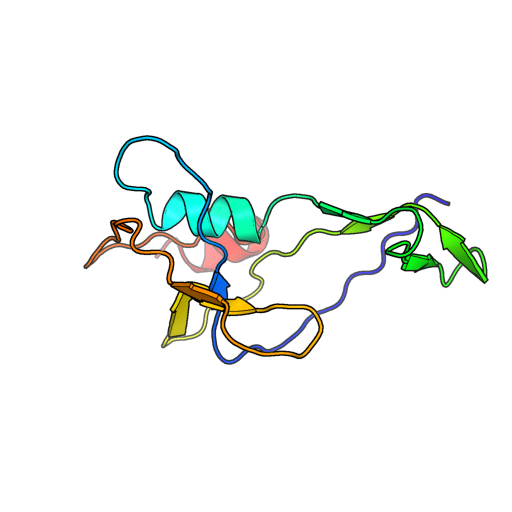7 C C . ARG A 1 109 ? -11.026 -3.051 -13.670 1.00 89.19 109 ARG A C 1
ATOM 889 O O . ARG A 1 109 ? -12.222 -3.188 -13.458 1.00 89.19 109 ARG A O 1
ATOM 896 N N . ALA A 1 110 ? -10.314 -3.909 -14.400 1.00 89.81 110 ALA A N 1
ATOM 897 C CA . ALA A 1 110 ? -10.887 -5.134 -14.947 1.00 89.81 110 ALA A CA 1
ATOM 898 C C . ALA A 1 110 ? -11.311 -6.115 -13.843 1.00 89.81 110 ALA A C 1
ATOM 900 O O . ALA A 1 110 ? -12.335 -6.761 -13.992 1.00 89.81 110 ALA A O 1
ATOM 901 N N . ILE A 1 111 ? -10.555 -6.165 -12.744 1.00 90.62 111 ILE A N 1
ATOM 902 C CA . ILE A 1 111 ? -10.772 -7.086 -11.625 1.00 90.62 111 ILE A CA 1
ATOM 903 C C . ILE A 1 111 ? -11.742 -6.496 -10.604 1.00 90.62 111 ILE A C 1
ATOM 905 O O . ILE A 1 111 ? -12.556 -7.213 -10.043 1.00 90.62 111 ILE A O 1
ATOM 909 N N . ALA A 1 112 ? -11.702 -5.180 -10.380 1.00 91.06 112 ALA A N 1
ATOM 910 C CA . ALA A 1 112 ? -12.614 -4.506 -9.456 1.00 91.06 112 ALA A CA 1
ATOM 911 C C . ALA A 1 112 ? -14.097 -4.804 -9.762 1.00 91.06 112 ALA A C 1
ATOM 913 O O . ALA A 1 112 ? -14.891 -4.931 -8.836 1.00 91.06 112 ALA A O 1
ATOM 914 N N . ARG A 1 113 ? -14.439 -4.989 -11.045 1.00 88.12 113 ARG A N 1
ATOM 915 C CA . ARG A 1 113 ? -15.788 -5.345 -11.514 1.00 88.12 113 ARG A CA 1
ATOM 916 C C . ARG A 1 113 ? -16.280 -6.702 -11.020 1.00 88.12 113 ARG A C 1
ATOM 918 O O . ARG A 1 113 ? -17.482 -6.887 -10.864 1.00 88.12 113 ARG A O 1
ATOM 925 N N . ASP A 1 114 ? -15.373 -7.637 -10.752 1.00 89.06 114 ASP A N 1
ATOM 926 C CA . ASP A 1 114 ? -15.732 -8.962 -10.238 1.00 89.06 114 ASP A CA 1
ATOM 927 C C . ASP A 1 114 ? -16.284 -8.882 -8.802 1.00 89.06 114 ASP A C 1
ATOM 929 O O . ASP A 1 114 ? -16.952 -9.805 -8.336 1.00 89.06 114 ASP A O 1
ATOM 933 N N . TYR A 1 115 ? -16.039 -7.756 -8.125 1.00 86.06 115 TYR A N 1
ATOM 934 C CA . TYR A 1 115 ? -16.450 -7.466 -6.754 1.00 86.06 115 TYR A CA 1
ATOM 935 C C . TYR A 1 115 ? -17.596 -6.438 -6.670 1.00 86.06 115 TYR A C 1
ATOM 937 O O . TYR A 1 115 ? -17.882 -5.949 -5.583 1.00 86.06 115 TYR A O 1
ATOM 945 N N . ASP A 1 116 ? -18.262 -6.101 -7.782 1.00 76.62 116 ASP A N 1
ATOM 946 C CA . ASP A 1 116 ? -19.407 -5.166 -7.812 1.00 76.62 116 ASP A CA 1
ATOM 947 C C . ASP A 1 116 ? -20.755 -5.808 -7.402 1.00 76.62 116 ASP A C 1
ATOM 949 O O . ASP A 1 116 ? -21.813 -5.214 -7.616 1.00 76.62 116 ASP A O 1
ATOM 953 N N . ARG A 1 117 ? -20.731 -7.023 -6.843 1.00 59.34 117 ARG A N 1
ATOM 954 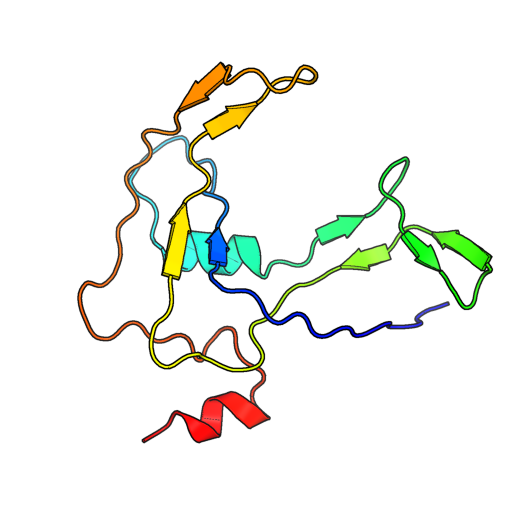C CA . ARG A 1 117 ? -21.924 -7.744 -6.374 1.00 59.34 117 ARG A CA 1
ATOM 955 C C . ARG A 1 117 ? -22.375 -7.319 -4.985 1.00 59.34 117 ARG A C 1
ATOM 957 O O . ARG A 1 117 ? -21.500 -7.144 -4.112 1.00 59.34 117 ARG A O 1
#

Secondary structure (DSSP, 8-state):
-----------SEEEEPPP--SSS-EEHHHHHHHHHS-EEE-GGG-EEETTTTEEE-EEE-----S--SS-EEEE--EEE-TTS-EEEE----EE--SS----GGGS-HHHHGGG--

Radius of gyration: 17.0 Å; chains: 1; bounding box: 45×31×40 Å